Protein AF-A0A6C0JIS1-F1 (afdb_monomer)

Sequence (56 aa):
METTCDCCDTRIINEQNSYEYEPDGMLVCEDCYEMLLNGPTEEDDLDDLMSEMTIS

Nearest PDB structures (foldseek):
  1y02-assembly1_A  TM=8.617E-01  e=1.035E+00  Homo sapiens
  2das-assembly1_A  TM=5.978E-01  e=3.920E-01  Homo sapiens
  5fey-assembly1_A  TM=6.091E-01  e=1.035E+00  Homo sapiens
  2zet-assembly2_D  TM=7.655E-01  e=3.608E+00  Mus musculus
  6aqr-assembly1_C  TM=4.574E-01  e=8.294E+00  Saccharomyces cerevisiae S288C

Structure (mmCIF, N/CA/C/O backbone):
data_AF-A0A6C0JIS1-F1
#
_entry.id   AF-A0A6C0JIS1-F1
#
loop_
_atom_site.group_PDB
_atom_site.id
_atom_site.type_symbol
_atom_site.label_atom_id
_atom_site.label_alt_id
_atom_site.label_comp_id
_atom_site.label_asym_id
_atom_site.label_entity_id
_atom_site.label_seq_id
_atom_site.pdbx_PDB_ins_code
_atom_site.Cartn_x
_atom_site.Cartn_y
_atom_site.Cartn_z
_atom_site.occupancy
_atom_site.B_iso_or_equiv
_atom_site.auth_seq_id
_atom_site.auth_comp_id
_atom_site.auth_asym_id
_atom_site.auth_atom_id
_atom_site.pdbx_PDB_model_num
ATOM 1 N N . MET A 1 1 ? 7.415 -12.786 -10.440 1.00 61.88 1 MET A N 1
ATOM 2 C CA . MET A 1 1 ? 6.001 -12.388 -10.342 1.00 61.88 1 MET A CA 1
ATOM 3 C C . MET A 1 1 ? 5.973 -10.877 -10.497 1.00 61.88 1 MET A C 1
ATOM 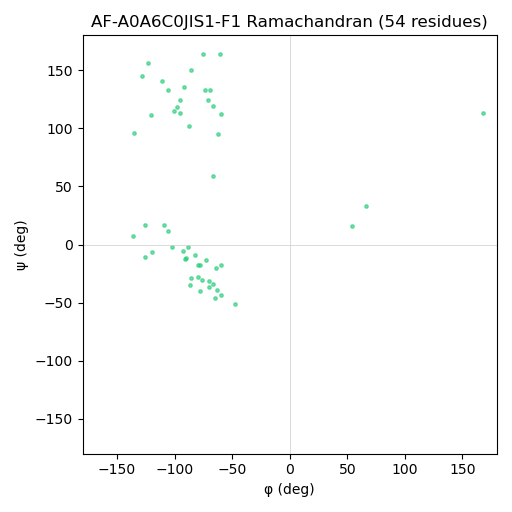5 O O . MET A 1 1 ? 6.960 -10.243 -10.149 1.00 61.88 1 MET A O 1
ATOM 9 N N . GLU A 1 2 ? 4.971 -10.319 -11.171 1.00 69.44 2 GLU A N 1
ATOM 10 C CA . GLU A 1 2 ? 4.802 -8.862 -11.235 1.00 69.44 2 GLU A CA 1
ATOM 11 C C . GLU A 1 2 ? 3.760 -8.503 -10.186 1.00 69.44 2 GLU A C 1
ATOM 13 O O . GLU A 1 2 ? 2.643 -9.009 -10.246 1.00 69.44 2 GLU A O 1
ATOM 18 N N . THR A 1 3 ? 4.161 -7.695 -9.212 1.00 82.94 3 THR A N 1
ATOM 19 C CA . THR A 1 3 ? 3.322 -7.319 -8.079 1.00 82.94 3 THR A CA 1
ATOM 20 C C . THR A 1 3 ? 2.877 -5.877 -8.278 1.00 82.94 3 THR A C 1
ATOM 22 O O . THR A 1 3 ? 3.677 -5.016 -8.652 1.00 82.94 3 THR A O 1
ATOM 25 N N . THR A 1 4 ? 1.592 -5.611 -8.093 1.00 88.06 4 THR A N 1
ATOM 26 C CA . THR A 1 4 ? 0.972 -4.297 -8.301 1.00 88.06 4 THR A CA 1
ATOM 27 C C . THR A 1 4 ? 0.190 -3.911 -7.061 1.00 88.06 4 THR A C 1
ATOM 29 O O . THR A 1 4 ? -0.370 -4.773 -6.398 1.00 88.06 4 THR A O 1
ATOM 32 N N . CYS A 1 5 ? 0.176 -2.620 -6.750 1.00 87.38 5 CYS A N 1
ATOM 33 C CA . CYS A 1 5 ? -0.615 -2.078 -5.655 1.00 87.38 5 CYS A CA 1
ATOM 34 C C . CYS A 1 5 ? -2.108 -2.116 -6.010 1.00 87.38 5 CYS A C 1
ATOM 36 O O . CYS A 1 5 ? -2.497 -1.491 -6.993 1.00 87.38 5 CYS A O 1
ATOM 38 N N . ASP A 1 6 ? -2.941 -2.752 -5.186 1.00 87.25 6 ASP A N 1
ATOM 39 C CA . ASP A 1 6 ? -4.402 -2.799 -5.36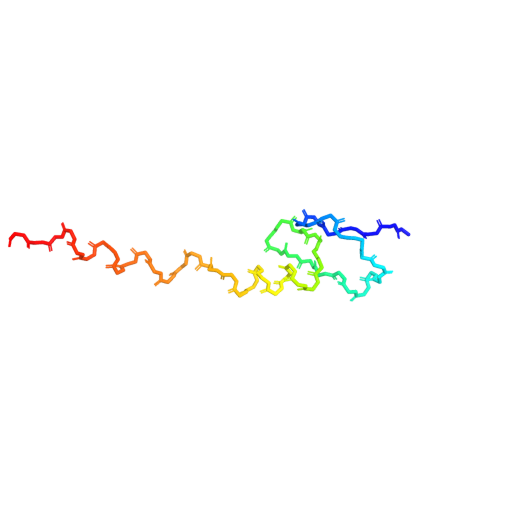4 1.00 87.25 6 ASP A CA 1
ATOM 40 C C . ASP A 1 6 ? -5.077 -1.417 -5.250 1.00 87.25 6 ASP A C 1
ATOM 42 O O . ASP A 1 6 ? -6.185 -1.210 -5.736 1.00 87.25 6 ASP A O 1
ATOM 46 N N . CYS A 1 7 ? -4.415 -0.442 -4.618 1.00 84.69 7 CYS A N 1
ATOM 47 C CA . CYS A 1 7 ? -4.979 0.889 -4.389 1.00 84.69 7 CYS A CA 1
ATOM 48 C C . CYS A 1 7 ? -4.756 1.857 -5.565 1.00 84.69 7 CYS A C 1
ATOM 50 O O . CYS A 1 7 ? -5.596 2.714 -5.835 1.00 84.69 7 CYS A O 1
ATOM 52 N N . CYS A 1 8 ? -3.620 1.753 -6.259 1.00 87.38 8 CYS A N 1
ATOM 53 C CA . CYS A 1 8 ? -3.216 2.736 -7.271 1.00 87.38 8 CYS A CA 1
ATOM 54 C C . CYS A 1 8 ? -2.654 2.124 -8.559 1.00 87.38 8 CYS A C 1
ATOM 56 O O . CYS A 1 8 ? -2.105 2.856 -9.385 1.00 87.38 8 CYS A O 1
ATOM 58 N N . ASP A 1 9 ? -2.722 0.796 -8.705 1.00 87.31 9 ASP A N 1
ATOM 59 C CA . ASP A 1 9 ? -2.179 0.019 -9.829 1.00 87.31 9 ASP A CA 1
ATOM 60 C C . ASP A 1 9 ? -0.685 0.272 -10.105 1.00 87.31 9 ASP A C 1
ATOM 62 O O . ASP A 1 9 ? -0.142 -0.070 -11.161 1.00 87.31 9 ASP A O 1
ATOM 66 N N . THR A 1 10 ? 0.026 0.869 -9.144 1.00 87.00 10 THR A N 1
ATOM 67 C CA . THR A 1 10 ? 1.457 1.124 -9.280 1.00 87.00 10 THR A CA 1
ATOM 68 C C . THR A 1 10 ? 2.207 -0.193 -9.244 1.00 87.00 10 THR A C 1
ATOM 70 O O . THR A 1 10 ? 1.996 -1.044 -8.378 1.00 87.00 10 THR A O 1
ATOM 73 N N . ARG A 1 11 ? 3.131 -0.346 -10.192 1.00 86.38 11 ARG A N 1
ATO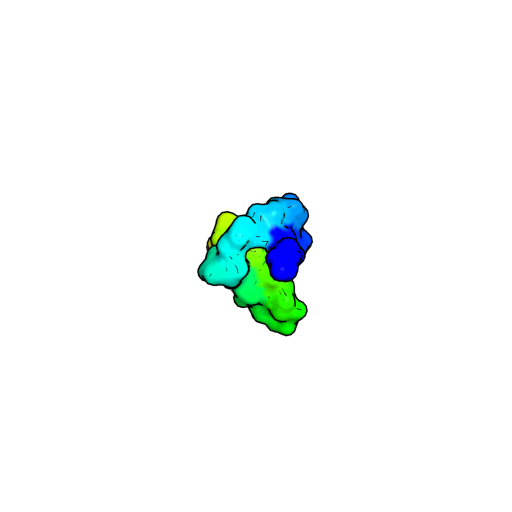M 74 C CA . ARG A 1 11 ? 4.021 -1.498 -10.250 1.00 86.38 11 ARG A CA 1
ATOM 75 C C . ARG A 1 11 ? 4.971 -1.491 -9.056 1.00 86.38 11 ARG A C 1
ATOM 77 O O . ARG A 1 11 ? 5.818 -0.608 -8.933 1.00 86.38 11 ARG A O 1
ATOM 84 N N . ILE A 1 12 ? 4.892 -2.534 -8.244 1.00 83.06 12 ILE A N 1
ATOM 85 C CA . ILE A 1 12 ? 5.798 -2.787 -7.134 1.00 83.06 12 ILE A CA 1
ATOM 86 C C . ILE A 1 12 ? 6.986 -3.570 -7.694 1.00 83.06 12 ILE A C 1
ATOM 88 O O . ILE A 1 12 ? 6.907 -4.755 -8.011 1.00 83.06 12 ILE A O 1
ATOM 92 N N . ILE A 1 13 ? 8.096 -2.860 -7.900 1.00 80.69 13 ILE A N 1
ATOM 93 C CA . ILE A 1 13 ? 9.319 -3.429 -8.489 1.00 80.69 13 ILE A CA 1
ATOM 94 C C . ILE A 1 13 ? 9.992 -4.397 -7.510 1.00 80.69 13 ILE A C 1
ATOM 96 O O . ILE A 1 13 ? 10.628 -5.360 -7.932 1.00 80.69 13 ILE A O 1
ATOM 100 N N . ASN A 1 14 ? 9.853 -4.135 -6.212 1.00 77.50 14 ASN A N 1
ATOM 101 C CA . ASN A 1 14 ? 10.457 -4.925 -5.158 1.00 77.50 14 ASN A CA 1
ATOM 102 C C . ASN A 1 14 ? 9.354 -5.481 -4.262 1.00 77.50 14 ASN A C 1
ATOM 104 O O . ASN A 1 14 ? 8.714 -4.720 -3.547 1.00 77.50 14 ASN A O 1
ATOM 108 N N . GLU A 1 15 ? 9.138 -6.794 -4.289 1.00 69.38 15 GLU A N 1
ATOM 109 C CA . GLU A 1 15 ? 8.146 -7.475 -3.440 1.00 69.38 15 GLU A CA 1
ATOM 110 C C . GLU A 1 15 ? 8.433 -7.268 -1.938 1.00 69.38 15 GLU A C 1
ATOM 112 O O . GLU A 1 15 ? 7.549 -7.414 -1.108 1.00 69.38 15 GLU A O 1
ATOM 117 N N . GLN A 1 16 ? 9.652 -6.857 -1.566 1.00 73.50 16 GLN A N 1
ATOM 118 C CA . GLN A 1 16 ? 9.971 -6.438 -0.195 1.00 73.50 16 GLN A CA 1
ATOM 119 C C . GLN A 1 16 ? 9.377 -5.068 0.193 1.00 73.50 16 GLN A C 1
ATOM 121 O O . GLN A 1 16 ? 9.375 -4.731 1.371 1.00 73.50 16 GLN A O 1
ATOM 126 N N . ASN A 1 17 ? 8.895 -4.288 -0.781 1.00 72.75 17 ASN A N 1
ATOM 127 C CA . ASN A 1 17 ? 8.264 -2.973 -0.609 1.00 72.75 17 ASN A CA 1
ATOM 128 C C . ASN A 1 17 ? 6.735 -3.024 -0.806 1.00 72.75 17 ASN A C 1
ATOM 130 O O . ASN A 1 17 ? 6.101 -1.977 -0.949 1.00 72.75 17 ASN A O 1
ATOM 134 N N . SER A 1 18 ? 6.141 -4.219 -0.865 1.00 81.69 18 SER A N 1
ATOM 135 C CA . SER A 1 18 ? 4.692 -4.375 -0.740 1.00 81.69 18 SER A CA 1
ATOM 136 C C . SER A 1 18 ? 4.307 -4.618 0.710 1.00 81.69 18 SER A C 1
ATOM 138 O O . SER A 1 18 ? 4.922 -5.445 1.383 1.00 81.69 18 SER A O 1
ATOM 140 N N . TYR A 1 19 ? 3.263 -3.933 1.151 1.00 86.62 19 TYR A N 1
ATOM 141 C CA . TYR A 1 19 ? 2.671 -4.079 2.469 1.00 86.62 19 TYR A CA 1
ATOM 142 C C . TYR A 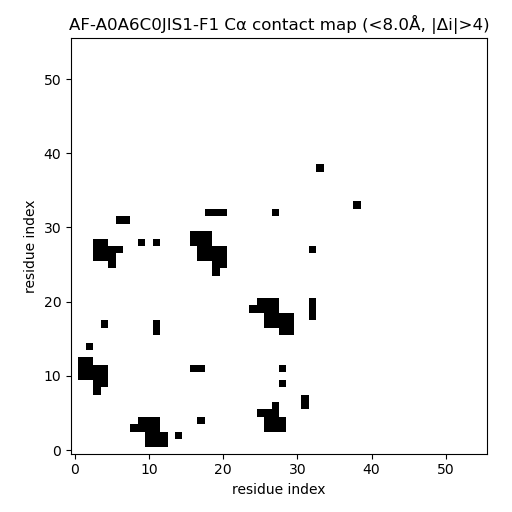1 19 ? 1.291 -4.711 2.327 1.00 86.62 19 TYR A C 1
ATOM 144 O O . TYR A 1 19 ? 0.553 -4.401 1.393 1.00 86.62 19 TYR A O 1
ATOM 152 N N . GLU A 1 20 ? 0.954 -5.610 3.243 1.00 87.00 20 GLU A N 1
ATOM 153 C CA . GLU A 1 20 ? -0.366 -6.231 3.306 1.00 87.00 20 GLU A CA 1
ATOM 154 C C . GLU A 1 20 ? -1.227 -5.450 4.302 1.00 87.00 20 GLU A C 1
ATOM 156 O O . GLU A 1 20 ? -0.828 -5.252 5.451 1.00 87.00 20 GLU A O 1
ATOM 161 N N . TYR A 1 21 ? -2.383 -4.969 3.848 1.00 83.12 21 TYR A N 1
ATOM 162 C CA . TYR A 1 21 ? -3.355 -4.272 4.680 1.00 83.12 21 TYR A CA 1
ATOM 163 C C . TYR A 1 21 ? -4.494 -5.224 5.067 1.00 83.12 21 TYR A C 1
ATOM 165 O O . TYR A 1 21 ? -5.256 -5.695 4.217 1.00 83.12 21 TYR A O 1
ATOM 173 N N . GLU A 1 22 ? -4.597 -5.514 6.363 1.00 82.12 22 GLU A N 1
ATOM 174 C CA . GLU A 1 22 ? -5.654 -6.334 6.966 1.00 82.12 22 GLU A CA 1
ATOM 175 C C . GLU A 1 22 ? -6.894 -5.485 7.305 1.00 82.12 22 GLU A C 1
ATOM 177 O O . GLU A 1 22 ? -6.748 -4.301 7.618 1.00 82.12 22 GLU A O 1
ATOM 182 N N . PRO A 1 23 ? -8.120 -6.055 7.274 1.00 66.38 23 PRO A N 1
ATOM 183 C CA . PRO A 1 23 ? -8.445 -7.492 7.266 1.00 66.38 23 PRO A CA 1
ATOM 184 C C . PRO A 1 23 ? -8.620 -8.145 5.883 1.00 66.38 23 PRO A C 1
ATOM 186 O O . PRO A 1 23 ? -8.803 -9.357 5.810 1.00 66.38 23 PRO A O 1
ATOM 189 N N . ASP A 1 24 ? -8.592 -7.377 4.794 1.00 72.62 24 ASP A N 1
ATOM 190 C CA . ASP A 1 24 ? -8.868 -7.900 3.444 1.00 72.62 24 ASP A CA 1
ATOM 191 C C . ASP A 1 24 ? -7.655 -8.573 2.771 1.00 72.62 24 ASP A C 1
ATOM 193 O O . ASP A 1 24 ? -7.808 -9.206 1.727 1.00 72.62 24 ASP A O 1
ATOM 197 N N . GLY A 1 25 ? -6.454 -8.465 3.352 1.00 80.12 25 GLY A N 1
ATOM 198 C CA . GLY A 1 25 ? -5.225 -8.991 2.750 1.00 80.12 25 GLY A CA 1
ATOM 199 C C . GLY A 1 25 ? -4.854 -8.255 1.458 1.00 80.12 25 GLY A C 1
ATOM 200 O O . GLY A 1 25 ? -4.346 -8.862 0.517 1.00 80.12 25 GLY A O 1
ATOM 201 N N . MET A 1 26 ? -5.164 -6.955 1.384 1.00 84.88 26 MET A N 1
ATOM 202 C CA . MET A 1 26 ? -4.881 -6.134 0.205 1.00 84.88 26 MET A CA 1
ATOM 203 C C . MET A 1 26 ? -3.394 -5.827 0.111 1.00 84.88 26 MET A C 1
ATOM 205 O O . MET A 1 26 ? -2.789 -5.377 1.084 1.00 84.88 26 MET A O 1
ATOM 209 N N . LEU A 1 27 ? -2.817 -6.001 -1.077 1.00 87.75 27 LEU A N 1
ATOM 210 C CA . LEU A 1 27 ? -1.405 -5.753 -1.290 1.00 87.75 27 LEU A CA 1
ATOM 211 C C . LEU A 1 27 ? -1.209 -4.341 -1.843 1.00 87.75 27 LEU A C 1
ATOM 213 O O . LEU A 1 27 ? -1.593 -4.006 -2.962 1.00 87.75 27 LEU A O 1
ATOM 217 N N . VAL A 1 28 ? -0.588 -3.485 -1.041 1.00 88.94 28 VAL A N 1
ATOM 218 C CA . VAL A 1 28 ? -0.433 -2.059 -1.330 1.00 88.94 28 VAL A CA 1
ATOM 219 C C . VAL A 1 28 ? 1.035 -1.641 -1.334 1.00 88.94 28 VAL A C 1
ATOM 221 O O . VAL A 1 28 ? 1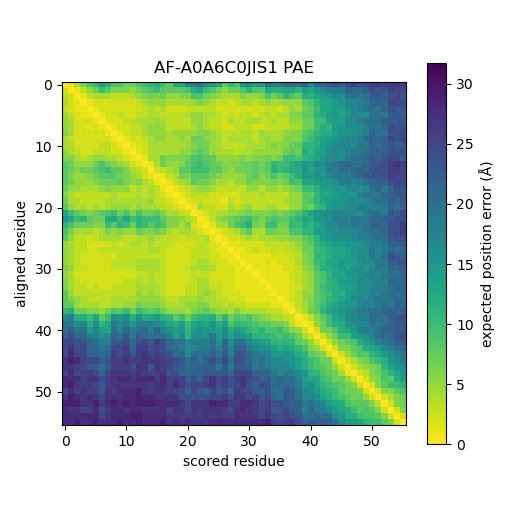.900 -2.292 -0.747 1.00 88.94 28 VAL A O 1
ATOM 224 N N . CYS A 1 29 ? 1.348 -0.552 -2.034 1.00 89.38 29 CYS A N 1
ATOM 225 C CA . CYS A 1 29 ? 2.663 0.080 -1.944 1.00 89.38 29 CYS A CA 1
ATOM 226 C C . CYS A 1 29 ? 2.805 0.863 -0.631 1.00 89.38 29 CYS A C 1
ATOM 228 O O . CYS A 1 29 ? 1.807 1.180 0.011 1.00 89.38 29 CYS A O 1
ATOM 230 N N . GLU A 1 30 ? 4.041 1.205 -0.266 1.00 86.25 30 GLU A N 1
ATOM 231 C CA . GLU A 1 30 ? 4.377 1.980 0.940 1.00 86.25 30 GLU A CA 1
ATOM 232 C C . GLU A 1 30 ? 3.512 3.232 1.113 1.00 86.25 30 GLU A C 1
ATOM 234 O O . GLU A 1 30 ? 2.863 3.381 2.142 1.00 86.25 30 GLU A O 1
ATOM 239 N N . ASP A 1 31 ? 3.408 4.065 0.073 1.00 86.25 31 ASP A N 1
ATOM 240 C CA . ASP A 1 31 ? 2.611 5.295 0.123 1.00 86.25 31 ASP A CA 1
ATOM 241 C C . ASP A 1 31 ? 1.131 5.018 0.429 1.00 86.25 31 ASP A C 1
ATOM 243 O O . ASP A 1 31 ? 0.503 5.701 1.236 1.00 86.25 31 ASP A O 1
ATOM 247 N N . CYS A 1 32 ? 0.554 3.994 -0.207 1.00 86.94 32 CYS A N 1
ATOM 248 C CA . CYS A 1 32 ? -0.836 3.608 0.018 1.00 86.94 32 CYS A CA 1
ATOM 249 C C . CYS A 1 32 ? -1.031 2.998 1.407 1.00 86.94 32 CYS A C 1
ATOM 251 O O . CYS A 1 32 ? -2.047 3.258 2.040 1.00 86.94 32 CYS A O 1
ATOM 253 N N . TYR A 1 33 ? -0.060 2.232 1.900 1.00 86.88 33 TYR A N 1
ATOM 254 C CA . TYR A 1 33 ? -0.089 1.673 3.245 1.00 86.88 33 TYR A CA 1
ATOM 255 C C . TYR A 1 33 ? -0.036 2.770 4.313 1.00 86.88 33 TYR A C 1
ATOM 257 O O . TYR A 1 33 ? -0.852 2.773 5.231 1.00 86.88 33 TYR A O 1
ATOM 265 N N . GLU A 1 34 ? 0.855 3.753 4.163 1.00 85.94 34 GLU A N 1
ATOM 266 C CA . GLU A 1 34 ? 0.919 4.906 5.062 1.00 85.94 34 GLU A CA 1
ATOM 267 C C . GLU A 1 34 ? -0.359 5.746 5.008 1.00 85.94 34 GLU 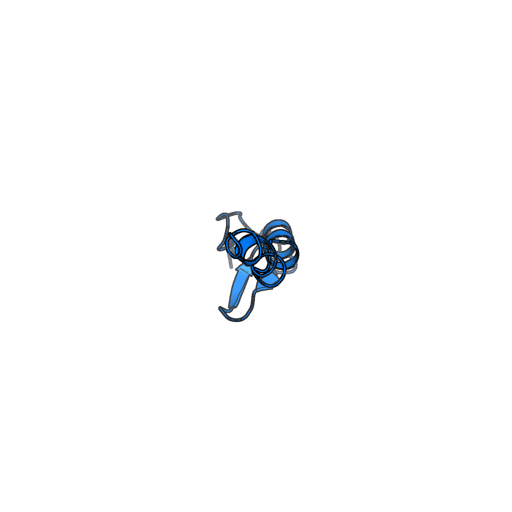A C 1
ATOM 269 O O . GLU A 1 34 ? -0.833 6.180 6.055 1.00 85.94 34 GLU A O 1
ATOM 274 N N . MET A 1 35 ? -0.954 5.940 3.827 1.00 84.69 35 MET A N 1
ATOM 275 C CA . MET A 1 35 ? -2.247 6.621 3.697 1.00 84.69 35 MET A CA 1
ATOM 276 C C . MET A 1 35 ? -3.403 5.837 4.318 1.00 84.69 35 MET A C 1
ATOM 278 O O . MET A 1 35 ? -4.327 6.455 4.826 1.00 84.69 35 MET A O 1
ATOM 282 N N . LEU A 1 36 ? -3.387 4.505 4.282 1.00 82.31 36 LEU A N 1
ATOM 283 C CA . LEU A 1 36 ? -4.419 3.677 4.917 1.00 82.31 36 LEU A CA 1
ATOM 284 C C . LEU A 1 36 ? -4.243 3.604 6.440 1.00 82.31 36 LEU A C 1
ATOM 286 O O . LEU A 1 36 ? -5.227 3.485 7.164 1.00 82.31 36 LEU A O 1
ATOM 290 N N . LEU A 1 37 ? -3.004 3.696 6.931 1.00 80.00 37 LEU A N 1
ATOM 291 C CA . LEU A 1 37 ? -2.686 3.749 8.361 1.00 80.00 37 LEU A CA 1
ATOM 292 C C . LEU A 1 37 ? -2.928 5.126 8.989 1.00 80.00 37 LEU A C 1
ATOM 294 O O . LEU A 1 37 ? -3.367 5.203 10.129 1.00 80.00 37 LEU A O 1
ATOM 298 N N . ASN A 1 38 ? -2.590 6.201 8.274 1.00 78.44 38 ASN A N 1
ATOM 299 C CA . ASN A 1 38 ? -2.720 7.588 8.741 1.00 78.44 38 ASN A CA 1
ATOM 300 C C . ASN A 1 38 ? -3.943 8.300 8.156 1.00 78.44 38 ASN A C 1
ATOM 302 O O . ASN A 1 38 ? -4.171 9.479 8.432 1.00 78.44 38 ASN A O 1
ATOM 306 N N . GLY A 1 39 ? -4.691 7.618 7.293 1.00 67.00 39 GLY A N 1
ATOM 307 C CA . GLY A 1 39 ? -5.968 8.097 6.798 1.00 67.00 39 GLY A CA 1
ATOM 308 C C . GLY A 1 39 ? -6.937 8.275 7.959 1.00 67.00 39 GLY A C 1
ATOM 309 O O . GLY A 1 39 ? -6.689 7.761 9.051 1.00 67.00 39 GLY A O 1
ATOM 310 N N . PRO A 1 40 ? -8.038 9.008 7.752 1.00 59.47 40 PRO A N 1
ATOM 311 C CA . PRO A 1 40 ? -9.066 9.116 8.769 1.00 59.47 40 PRO A CA 1
ATOM 312 C C . PRO A 1 40 ? -9.636 7.715 9.021 1.00 59.47 40 PRO A C 1
ATOM 314 O O . PRO A 1 40 ? -10.504 7.244 8.290 1.00 59.47 40 PRO A O 1
ATOM 317 N N . THR A 1 41 ? -9.126 7.018 10.036 1.00 59.34 41 THR A N 1
ATOM 318 C CA . THR A 1 41 ? -9.878 5.961 10.697 1.00 59.34 41 THR A CA 1
ATOM 319 C C . THR A 1 41 ? -11.118 6.662 11.219 1.00 59.34 41 THR A C 1
ATOM 321 O O . THR A 1 41 ? -10.993 7.566 12.045 1.00 59.34 41 THR A O 1
ATOM 324 N N . GLU A 1 42 ? -12.285 6.347 10.659 1.00 58.62 42 GLU A N 1
ATOM 325 C CA . GLU A 1 42 ? -13.571 6.928 11.053 1.00 58.62 42 GLU A CA 1
ATOM 326 C C . GLU A 1 42 ? -13.959 6.509 12.486 1.00 58.62 42 GLU A C 1
ATOM 328 O O . GLU A 1 42 ? -14.988 5.877 12.701 1.00 58.62 42 GLU A O 1
ATOM 333 N N . GLU A 1 43 ? -13.124 6.817 13.479 1.00 56.88 43 GLU A N 1
ATOM 334 C CA . GLU A 1 43 ? -13.361 6.500 14.886 1.00 56.88 43 GLU A CA 1
ATOM 335 C C . GLU A 1 43 ? -13.288 7.708 15.832 1.00 56.88 43 GLU A C 1
ATOM 337 O O . GLU A 1 43 ? -13.780 7.569 16.945 1.00 56.88 43 GLU A O 1
ATOM 342 N N . ASP A 1 44 ? -12.816 8.899 15.428 1.00 53.91 44 ASP A N 1
ATOM 343 C CA . ASP A 1 44 ? -12.645 10.006 16.402 1.00 53.91 44 ASP A CA 1
ATOM 344 C C . ASP A 1 44 ? -13.433 11.310 16.158 1.00 53.91 44 ASP A C 1
ATOM 346 O O . ASP A 1 44 ? -13.468 12.146 17.053 1.00 53.91 44 ASP A O 1
ATOM 350 N N . ASP A 1 45 ? -14.156 11.498 15.045 1.00 52.19 45 ASP A N 1
ATOM 351 C CA . ASP A 1 45 ? -14.845 12.787 14.782 1.00 52.19 45 ASP A CA 1
ATOM 352 C C . ASP A 1 45 ? -16.357 12.682 14.493 1.00 52.19 45 ASP A C 1
ATOM 354 O O . ASP A 1 45 ? -16.967 13.627 13.985 1.00 52.19 45 ASP A O 1
ATOM 358 N N . LEU A 1 46 ? -17.014 11.560 14.822 1.00 54.53 46 LEU A N 1
ATOM 359 C CA . LEU A 1 46 ? -18.481 11.463 14.696 1.00 54.53 46 LEU A CA 1
ATOM 360 C C . LE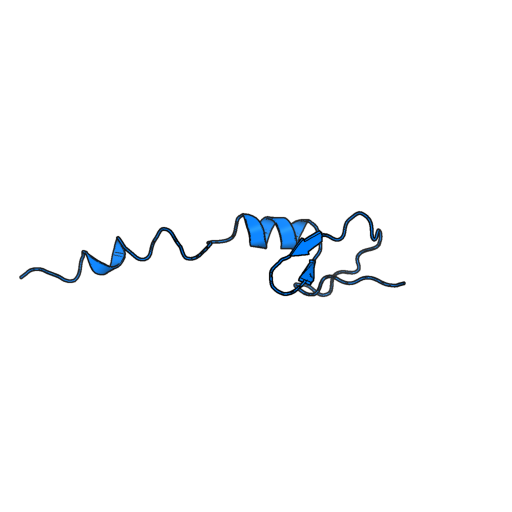U A 1 46 ? -19.250 11.872 15.967 1.00 54.53 46 LEU A C 1
ATOM 362 O O . LEU A 1 46 ? -20.467 12.062 15.900 1.00 54.53 46 LEU A O 1
ATOM 366 N N . ASP A 1 47 ? -18.571 12.023 17.108 1.00 53.91 47 ASP A N 1
ATOM 367 C CA . ASP A 1 47 ? -19.222 12.364 18.384 1.00 53.91 47 ASP A CA 1
ATOM 368 C C . ASP A 1 47 ? -19.407 13.887 18.567 1.00 53.91 47 ASP A C 1
ATOM 370 O O . ASP A 1 47 ? -20.397 14.327 19.156 1.00 53.91 47 ASP A O 1
ATOM 374 N N . ASP A 1 48 ? -18.534 14.717 17.979 1.00 53.53 48 ASP A N 1
ATOM 375 C CA . ASP A 1 48 ? -18.610 16.183 18.121 1.00 53.53 48 ASP A CA 1
ATOM 376 C C . ASP A 1 48 ? -19.662 16.834 17.196 1.00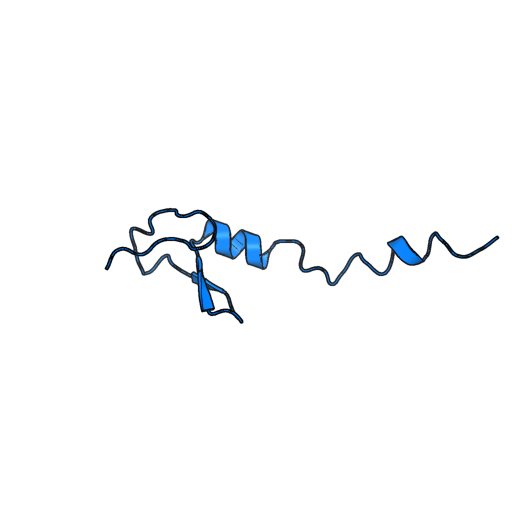 53.53 48 ASP A C 1
ATOM 378 O O . ASP A 1 48 ? -20.282 17.835 17.557 1.00 53.53 48 ASP A O 1
ATOM 382 N N . LEU A 1 49 ? -19.972 16.242 16.033 1.00 54.81 49 LEU A N 1
ATOM 383 C CA . LEU A 1 49 ? -20.953 16.814 15.091 1.00 54.81 49 LEU A CA 1
ATOM 384 C C . LEU A 1 49 ? -22.421 16.542 15.489 1.00 54.81 49 LEU A C 1
ATOM 386 O O . LEU A 1 49 ? -23.332 17.225 15.017 1.00 54.81 49 LEU A O 1
ATOM 390 N N . MET A 1 50 ? -22.679 15.573 16.377 1.00 56.78 50 MET A N 1
ATOM 391 C CA . MET A 1 50 ? -24.032 15.297 16.889 1.00 56.78 50 MET A CA 1
ATOM 392 C C . MET A 1 50 ? -24.390 16.092 18.154 1.00 56.78 50 MET A C 1
ATOM 394 O O . MET A 1 50 ? -25.572 16.160 18.499 1.00 56.78 50 MET A O 1
ATOM 398 N N . SER A 1 51 ? -23.424 16.748 18.809 1.00 55.50 51 SER A N 1
ATOM 399 C CA . SER A 1 51 ? -23.696 17.619 19.965 1.00 55.50 51 SER A CA 1
ATOM 400 C C . SER A 1 51 ? -24.251 19.001 19.588 1.00 55.50 51 SER A C 1
ATOM 402 O O . SER A 1 51 ? -24.872 19.650 20.428 1.00 55.50 51 SER A O 1
ATOM 404 N N . GLU A 1 52 ? -24.123 19.451 18.333 1.00 56.25 52 GLU A N 1
ATOM 405 C CA . GLU A 1 52 ? -24.631 20.768 17.901 1.00 56.25 52 GLU A CA 1
ATOM 406 C C . GLU A 1 52 ? -26.099 20.767 17.411 1.00 56.25 52 GLU A C 1
ATOM 408 O O . GLU A 1 52 ? -26.648 21.827 17.110 1.00 56.25 52 GLU A O 1
ATOM 413 N N . MET A 1 53 ? -26.785 19.613 17.367 1.00 55.12 53 MET A N 1
ATOM 414 C CA . MET A 1 53 ? -28.209 19.520 16.970 1.00 55.12 53 MET A CA 1
ATOM 415 C C . MET A 1 53 ? -29.177 19.183 18.110 1.00 55.12 53 MET A C 1
ATOM 417 O O . MET A 1 53 ? -30.340 18.852 17.867 1.00 55.12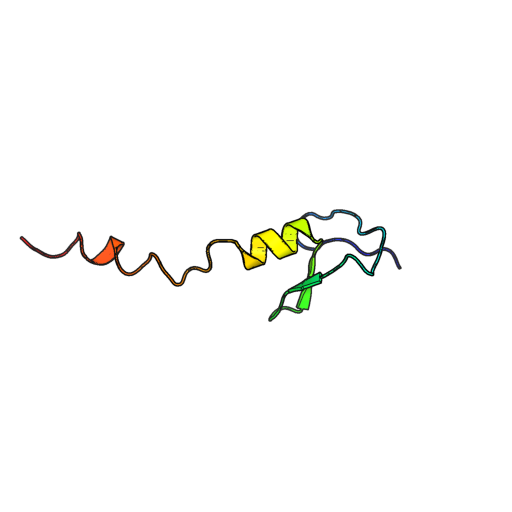 53 MET A O 1
ATOM 421 N N . THR A 1 54 ? -28.761 19.335 19.364 1.00 56.62 54 THR A N 1
ATOM 422 C CA . THR A 1 54 ? -29.696 19.328 20.491 1.00 56.62 54 THR A CA 1
ATOM 423 C C . THR A 1 54 ? -29.372 20.454 21.456 1.00 56.62 54 THR A C 1
ATOM 425 O O . THR A 1 54 ? -28.539 20.295 22.338 1.00 56.62 54 THR A O 1
ATOM 428 N N . ILE A 1 55 ? -30.070 21.580 21.310 1.00 54.00 55 ILE A N 1
ATOM 429 C CA . ILE A 1 55 ? -30.981 22.162 22.312 1.00 54.00 55 ILE A CA 1
ATOM 430 C C . ILE A 1 55 ? -31.334 23.594 21.864 1.00 54.00 55 ILE A C 1
ATOM 432 O O . ILE A 1 55 ? -30.480 24.470 21.804 1.00 54.00 55 ILE A O 1
ATOM 436 N N . SER A 1 56 ? -32.623 23.727 21.526 1.00 49.03 56 SER A N 1
ATOM 437 C CA . SER A 1 56 ? -33.576 24.828 21.775 1.00 49.03 56 SER A CA 1
ATOM 438 C C . SER A 1 56 ? -33.120 26.285 21.827 1.00 49.03 56 SER A C 1
ATOM 440 O O . SER A 1 56 ? -32.368 26.661 22.748 1.00 49.03 56 SER A O 1
#

Mean predicted aligned error: 11.46 Å

Solvent-accessible surface area (backbone atoms only — not comparable to full-atom values): 3746 Å² total; per-residue (Å²): 135,90,46,54,14,77,85,74,68,46,76,43,89,46,77,90,56,52,42,74,45,78,92,82,65,44,44,22,37,59,72,57,45,51,45,68,70,70,38,86,68,94,79,81,72,74,70,68,70,62,61,79,79,68,81,134

Secondary structure (DSSP, 8-state):
--EE-TTT--EES-GGGEEEETTTTEEEEHHHHHHHHHS--TTSSSSSTTGGG---

pLDDT: mean 73.61, std 13.53, range [49.03, 89.38]

Organism: NCBI:txid1070528

Radius of gyration: 17.44 Å; Cα contacts (8 Å, |Δi|>4): 53; chains: 1; bounding box: 44×37×34 Å

Foldseek 3Di:
DFDAFPVPRHTDPDPVQWDQDPDVRGTHGPVVVVCVVPPPPVPPPPVVVVVVPDDD